Protein AF-A0A554KF65-F1 (afdb_monomer_lite)

Sequence (98 aa):
MNAVFVFLIDVWARFDWTIAFSVFLAYAIIDAFYAKYTLSVARLNPFSAATIGAVMHFLLAFGVLNYVQNYLYVVPLAIGSWLGTYWVVQREKSRISL

Radius of gyration: 17.13 Å; chains: 1; bounding box: 49×25×50 Å

Foldseek 3Di:
DDPVVVVVVVLVVPDDVVLLVLLLQLLLVLLLLVVVLVVCVVVVPCVSNVVSVVVSVVSVVSNCVVCVVHVVSVVSNVNSNVNSNVVNVVVVVVVVVD

Secondary structure (DSSP, 8-state):
--HHHHHHHHHHHT--HHHHHHHHHHHHHHHHHHHHHHHHHHTT-HHHHHHHHHHHHHHHHHHHHHHHH-GGGHHHHHHHHHHHHHHHHHHHHHHH--

Structure (mmCIF, N/CA/C/O backbone):
data_AF-A0A554KF65-F1
#
_entry.id   AF-A0A554KF65-F1
#
loop_
_atom_site.group_PDB
_atom_site.id
_atom_site.type_symbol
_atom_site.label_atom_id
_atom_site.label_alt_id
_atom_site.label_comp_id
_atom_site.label_asym_id
_atom_site.label_entity_id
_atom_site.label_seq_id
_atom_site.pdbx_PDB_ins_code
_atom_site.Cartn_x
_atom_site.Cartn_y
_atom_site.Cartn_z
_atom_site.occupancy
_atom_site.B_iso_or_equiv
_atom_site.auth_seq_id
_atom_site.auth_comp_id
_atom_site.auth_asym_id
_atom_site.auth_atom_id
_atom_site.pdbx_PDB_model_num
ATOM 1 N N . MET A 1 1 ? 24.824 4.571 -27.831 1.00 65.94 1 MET A N 1
ATOM 2 C CA . MET A 1 1 ? 23.648 4.785 -26.956 1.00 65.94 1 MET A CA 1
ATOM 3 C C . MET A 1 1 ? 24.147 4.842 -25.516 1.00 65.94 1 MET A C 1
ATOM 5 O O . MET A 1 1 ? 24.971 4.006 -25.172 1.00 65.94 1 MET A O 1
ATOM 9 N N . ASN A 1 2 ? 23.769 5.849 -24.721 1.00 90.88 2 ASN A N 1
ATOM 10 C CA . ASN A 1 2 ? 24.251 5.997 -23.335 1.00 90.88 2 ASN A CA 1
ATOM 11 C C . ASN A 1 2 ? 23.703 4.848 -22.460 1.00 90.88 2 ASN A C 1
ATOM 13 O O . ASN A 1 2 ? 22.535 4.491 -22.604 1.00 90.88 2 ASN A O 1
ATOM 17 N N . ALA A 1 3 ? 24.521 4.286 -21.564 1.00 89.75 3 ALA A N 1
ATOM 18 C CA . ALA A 1 3 ? 24.144 3.204 -20.649 1.00 89.75 3 ALA A CA 1
ATOM 19 C C . ALA A 1 3 ? 22.877 3.521 -19.830 1.00 89.75 3 ALA A C 1
ATOM 21 O O . ALA A 1 3 ? 22.031 2.650 -19.645 1.00 89.75 3 ALA A O 1
ATOM 22 N N . VAL A 1 4 ? 22.694 4.783 -19.425 1.00 89.88 4 VAL A N 1
ATOM 23 C CA . VAL A 1 4 ? 21.479 5.242 -18.726 1.00 89.88 4 VAL A CA 1
ATOM 24 C C . VAL A 1 4 ? 20.232 5.072 -19.595 1.00 89.88 4 VAL A C 1
ATOM 26 O O . VAL A 1 4 ? 19.189 4.637 -19.121 1.00 89.88 4 VAL A O 1
ATOM 29 N N . PHE A 1 5 ? 20.334 5.381 -20.886 1.00 91.94 5 PHE A N 1
ATOM 30 C CA . PHE A 1 5 ? 19.208 5.291 -21.812 1.00 91.94 5 PHE A CA 1
ATOM 31 C C . PHE A 1 5 ? 18.801 3.834 -22.069 1.00 91.94 5 PHE A C 1
ATOM 33 O O . PHE A 1 5 ? 17.616 3.520 -22.097 1.00 91.94 5 PHE A O 1
ATOM 40 N N . VAL A 1 6 ? 19.785 2.935 -22.187 1.00 91.81 6 VAL A N 1
ATOM 41 C CA . VAL A 1 6 ? 19.553 1.485 -22.307 1.00 91.81 6 VAL A CA 1
ATOM 42 C C . VAL A 1 6 ? 18.847 0.944 -21.063 1.00 91.81 6 VAL A C 1
ATOM 44 O O . VAL A 1 6 ? 17.865 0.220 -21.189 1.00 91.81 6 VAL A O 1
ATOM 47 N N . PHE A 1 7 ? 19.312 1.336 -19.872 1.00 91.19 7 PHE A N 1
ATOM 48 C CA . PHE A 1 7 ? 18.697 0.946 -18.605 1.00 91.19 7 PHE A CA 1
ATOM 49 C C . PHE A 1 7 ? 17.231 1.388 -18.517 1.00 91.19 7 PHE A C 1
ATOM 51 O O . PHE A 1 7 ? 16.364 0.576 -18.212 1.00 91.19 7 PHE A O 1
ATOM 58 N N . LEU A 1 8 ? 16.932 2.651 -18.838 1.00 92.69 8 LEU A N 1
ATOM 59 C CA . LEU A 1 8 ? 15.559 3.161 -18.793 1.00 92.69 8 LEU A CA 1
ATOM 60 C C . LEU A 1 8 ? 14.632 2.410 -19.760 1.00 92.69 8 LEU A C 1
ATOM 62 O O . LEU A 1 8 ? 13.508 2.084 -19.386 1.00 92.69 8 LEU A O 1
ATOM 66 N N . ILE A 1 9 ? 15.094 2.100 -20.975 1.00 93.38 9 ILE A N 1
ATOM 67 C CA . ILE A 1 9 ? 14.310 1.309 -21.935 1.00 93.38 9 ILE A CA 1
ATOM 68 C C . ILE A 1 9 ? 14.033 -0.097 -21.394 1.00 93.38 9 ILE A C 1
ATOM 70 O O . ILE A 1 9 ? 12.900 -0.557 -21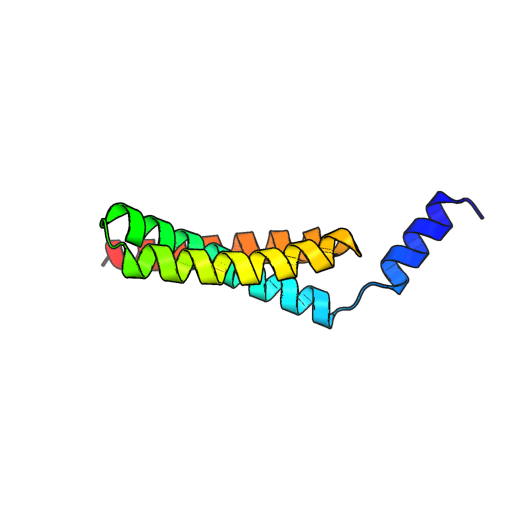.498 1.00 93.38 9 ILE A O 1
ATOM 74 N N . ASP A 1 10 ? 15.026 -0.769 -20.804 1.00 93.94 10 ASP A N 1
ATOM 75 C CA . ASP A 1 10 ? 14.860 -2.121 -20.246 1.00 93.94 10 ASP A CA 1
ATOM 76 C C . ASP A 1 10 ? 13.833 -2.147 -19.102 1.00 93.94 10 ASP A C 1
ATOM 78 O O . ASP A 1 10 ? 12.967 -3.022 -19.062 1.00 93.94 10 ASP A O 1
ATOM 82 N N . VAL A 1 11 ? 13.855 -1.139 -18.226 1.00 95.31 11 VAL A N 1
ATOM 83 C CA . VAL A 1 11 ? 12.883 -0.996 -17.131 1.00 95.31 11 VAL A CA 1
ATOM 84 C C . VAL A 1 11 ? 11.454 -0.863 -17.669 1.00 95.31 11 VAL A C 1
ATOM 86 O O . VAL A 1 11 ? 10.544 -1.528 -17.171 1.00 95.31 11 VAL A O 1
ATOM 89 N N . TRP A 1 12 ? 11.245 -0.040 -18.699 1.00 96.31 12 TRP A N 1
ATOM 90 C CA . TRP A 1 12 ? 9.932 0.106 -19.337 1.00 96.31 12 TRP A CA 1
ATOM 91 C C . TRP A 1 12 ? 9.520 -1.135 -20.132 1.00 96.31 12 TRP A C 1
ATOM 93 O O . TRP A 1 12 ? 8.350 -1.501 -20.119 1.00 96.31 12 TRP A O 1
ATOM 103 N N . ALA A 1 13 ? 10.462 -1.815 -20.786 1.00 95.50 13 ALA A N 1
ATOM 104 C CA . ALA A 1 13 ? 10.188 -3.030 -21.551 1.00 95.50 13 ALA A CA 1
ATOM 105 C C . ALA A 1 13 ? 9.737 -4.202 -20.662 1.00 95.50 13 ALA A C 1
ATOM 107 O O . ALA A 1 13 ? 8.962 -5.045 -21.104 1.00 95.50 13 ALA A O 1
ATOM 108 N N . ARG A 1 14 ? 10.200 -4.249 -19.406 1.00 96.44 14 ARG A N 1
ATOM 109 C CA . ARG A 1 14 ? 9.807 -5.255 -18.400 1.00 96.44 14 ARG A CA 1
ATOM 110 C C . ARG A 1 14 ? 8.616 -4.831 -17.542 1.00 96.44 14 ARG A C 1
ATOM 112 O O . ARG A 1 14 ? 8.287 -5.518 -16.575 1.00 96.44 14 ARG A O 1
ATOM 119 N N . PHE A 1 15 ? 8.021 -3.676 -17.823 1.00 97.69 15 PHE A N 1
ATOM 120 C CA . PHE A 1 15 ? 6.864 -3.200 -17.084 1.00 97.69 15 PHE A CA 1
ATOM 121 C C . PHE A 1 15 ? 5.600 -3.912 -17.570 1.00 97.69 15 PHE A C 1
ATOM 123 O O . PHE A 1 15 ? 5.246 -3.843 -18.745 1.00 97.69 15 PHE A O 1
ATOM 130 N N . ASP A 1 16 ? 4.900 -4.565 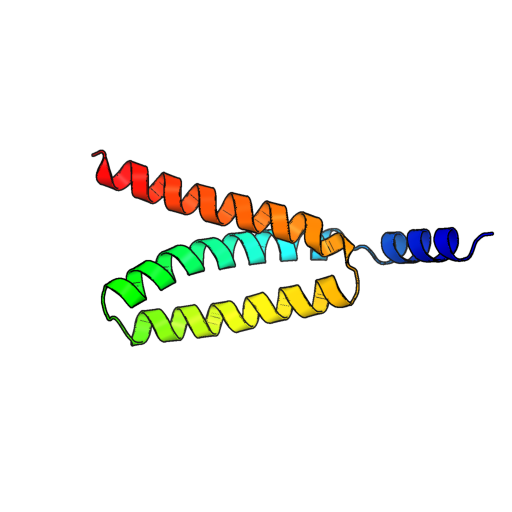-16.650 1.00 98.00 16 ASP A N 1
ATOM 131 C CA . ASP A 1 16 ? 3.654 -5.272 -16.913 1.00 98.00 16 ASP A CA 1
ATOM 132 C C . ASP A 1 16 ? 2.484 -4.540 -16.238 1.00 98.00 16 ASP A C 1
ATOM 134 O O . ASP A 1 16 ? 2.461 -4.321 -15.022 1.00 98.00 16 ASP A O 1
ATOM 138 N N . TRP A 1 17 ? 1.481 -4.164 -17.033 1.00 97.81 17 TRP A N 1
ATOM 139 C CA . TRP A 1 17 ? 0.304 -3.434 -16.557 1.00 97.81 17 TRP A CA 1
ATOM 140 C C . TRP A 1 17 ? -0.582 -4.247 -15.605 1.00 97.81 17 TRP A C 1
ATOM 142 O O . TRP A 1 17 ? -1.205 -3.680 -14.707 1.00 97.81 17 TRP A O 1
ATOM 152 N N . THR A 1 18 ? -0.620 -5.568 -15.762 1.00 98.31 18 THR A N 1
ATOM 153 C CA . THR A 1 18 ? -1.352 -6.485 -14.880 1.00 98.31 18 THR A CA 1
ATOM 154 C C . THR A 1 18 ? -0.698 -6.531 -13.507 1.00 98.31 18 THR A C 1
ATOM 156 O O . THR A 1 18 ? -1.389 -6.459 -12.487 1.00 98.31 18 THR A O 1
ATOM 159 N N . ILE A 1 19 ? 0.637 -6.588 -13.465 1.00 98.00 19 ILE A N 1
ATOM 160 C CA . ILE A 1 19 ? 1.395 -6.505 -12.212 1.00 98.00 19 ILE A CA 1
ATOM 161 C C . ILE A 1 19 ? 1.177 -5.137 -11.569 1.00 98.00 19 ILE A C 1
ATOM 163 O O . ILE A 1 19 ? 0.858 -5.071 -10.384 1.00 98.00 19 ILE A O 1
ATOM 167 N N . ALA A 1 20 ? 1.260 -4.054 -12.346 1.00 98.38 20 ALA A N 1
ATOM 168 C CA . ALA A 1 20 ? 1.025 -2.702 -11.847 1.00 98.38 20 ALA A CA 1
ATOM 169 C C . ALA A 1 20 ? -0.359 -2.558 -11.192 1.00 98.38 20 ALA A C 1
ATOM 171 O O . ALA A 1 20 ? -0.463 -2.062 -10.070 1.00 98.38 20 ALA A O 1
ATOM 172 N N . PHE A 1 21 ? -1.414 -3.045 -11.851 1.00 98.44 21 PHE A N 1
ATOM 173 C CA . PHE A 1 21 ? -2.770 -3.036 -11.302 1.00 98.44 21 PHE A CA 1
ATOM 174 C C . PHE A 1 21 ? -2.913 -3.936 -10.064 1.00 98.44 21 PHE A C 1
ATOM 176 O O . PHE A 1 21 ? -3.579 -3.56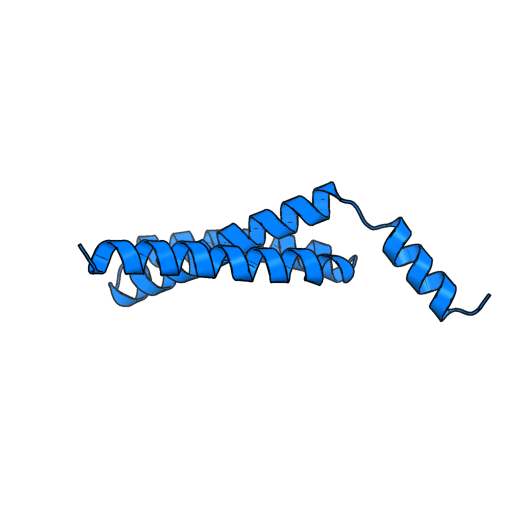6 -9.096 1.00 98.44 21 PHE A O 1
ATOM 183 N N . SER A 1 22 ? -2.245 -5.092 -10.050 1.00 98.06 22 SER A N 1
ATOM 184 C CA . SER A 1 22 ? -2.254 -6.006 -8.901 1.00 98.06 22 SER A CA 1
ATOM 185 C C . SER A 1 22 ? -1.555 -5.398 -7.684 1.00 98.06 22 SER A C 1
ATOM 187 O O . SER A 1 22 ? -2.073 -5.486 -6.575 1.00 98.06 22 SER A O 1
ATOM 189 N N . VAL A 1 23 ? -0.411 -4.732 -7.883 1.00 98.38 23 VAL A N 1
ATOM 190 C CA . VAL A 1 23 ? 0.308 -3.988 -6.838 1.00 98.38 23 VAL A CA 1
ATOM 191 C C . VAL A 1 23 ? -0.556 -2.843 -6.315 1.00 98.38 23 VAL A C 1
ATOM 193 O O . VAL A 1 23 ? -0.708 -2.705 -5.103 1.00 98.38 23 VAL A O 1
ATOM 196 N N . PHE A 1 24 ? -1.182 -2.071 -7.205 1.00 98.56 24 PHE A N 1
ATOM 197 C CA . PHE A 1 24 ? -2.126 -1.020 -6.823 1.00 98.56 24 PHE A CA 1
ATOM 198 C C . PHE A 1 24 ? -3.233 -1.553 -5.899 1.00 98.56 24 PHE A C 1
ATOM 200 O O . PHE A 1 24 ? -3.444 -1.024 -4.805 1.00 98.56 24 PHE A O 1
ATOM 207 N N . LEU A 1 25 ? -3.910 -2.633 -6.303 1.00 98.25 25 LEU A N 1
ATOM 208 C CA . LEU A 1 25 ? -4.999 -3.215 -5.523 1.00 98.25 25 LEU A CA 1
ATOM 209 C C . LEU A 1 25 ? -4.500 -3.801 -4.196 1.00 98.25 25 LEU A C 1
ATOM 211 O O . LEU A 1 25 ? -5.128 -3.591 -3.158 1.00 98.25 25 LEU A O 1
ATOM 215 N N . ALA A 1 26 ? -3.363 -4.502 -4.217 1.00 98.12 26 ALA A N 1
ATOM 216 C CA . ALA A 1 26 ? -2.758 -5.074 -3.021 1.00 98.12 26 ALA A CA 1
ATOM 217 C C . ALA A 1 26 ? -2.469 -3.989 -1.978 1.00 98.12 26 ALA A C 1
ATOM 219 O O . ALA A 1 26 ? -2.840 -4.159 -0.820 1.00 98.12 26 ALA A O 1
ATOM 220 N N . TYR A 1 27 ? -1.890 -2.854 -2.379 1.00 98.19 27 TYR A N 1
ATOM 221 C CA . TYR A 1 27 ? -1.577 -1.770 -1.444 1.00 98.19 27 TYR A CA 1
ATOM 222 C C . TYR A 1 27 ? -2.795 -0.975 -0.988 1.00 98.19 27 TYR A C 1
ATOM 224 O O . TYR A 1 27 ? -2.836 -0.566 0.170 1.00 98.19 27 TYR A O 1
ATOM 232 N N . ALA A 1 28 ? -3.831 -0.847 -1.819 1.00 98.25 28 ALA A N 1
ATOM 233 C CA . ALA A 1 28 ? -5.113 -0.325 -1.351 1.00 98.25 28 ALA A CA 1
ATOM 234 C C . ALA A 1 28 ? -5.722 -1.208 -0.244 1.00 98.25 28 ALA A C 1
ATOM 236 O O . ALA A 1 28 ? -6.259 -0.700 0.742 1.00 98.25 28 ALA A O 1
ATOM 237 N N . ILE A 1 29 ? -5.606 -2.535 -0.373 1.00 97.75 29 ILE A N 1
ATOM 238 C CA . ILE A 1 29 ? -6.082 -3.492 0.636 1.00 97.75 29 ILE A CA 1
ATOM 239 C C . ILE A 1 29 ? -5.193 -3.478 1.885 1.00 97.75 29 ILE A C 1
ATOM 241 O O . ILE A 1 29 ? -5.728 -3.472 2.994 1.00 97.75 29 ILE A O 1
ATOM 245 N N . ILE A 1 30 ? -3.864 -3.462 1.726 1.00 98.19 30 ILE A N 1
ATOM 246 C CA . ILE A 1 30 ? -2.902 -3.402 2.839 1.00 98.19 30 ILE A CA 1
ATOM 247 C C . ILE A 1 30 ? -3.202 -2.193 3.726 1.00 98.19 30 ILE A C 1
ATOM 249 O O . ILE A 1 30 ? -3.354 -2.344 4.934 1.00 98.19 30 ILE A O 1
ATOM 253 N N . ASP A 1 31 ? -3.367 -1.012 3.140 1.00 97.31 31 ASP A N 1
ATOM 254 C CA . ASP A 1 31 ? -3.603 0.210 3.907 1.00 97.31 31 ASP A CA 1
ATOM 255 C C . ASP A 1 31 ? -4.987 0.242 4.565 1.00 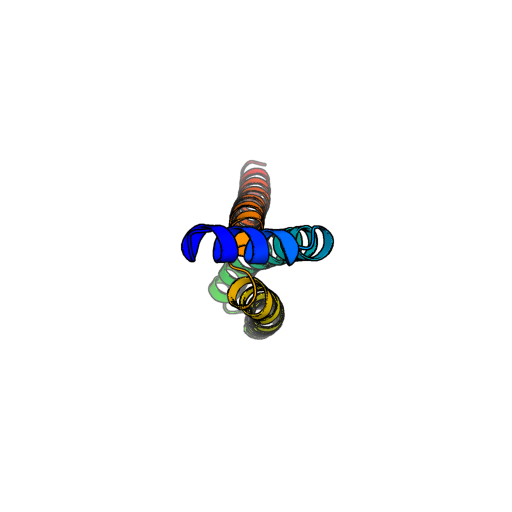97.31 31 ASP A C 1
ATOM 257 O O . ASP A 1 31 ? -5.140 0.652 5.721 1.00 97.31 31 ASP A O 1
ATOM 261 N N . ALA A 1 32 ? -5.998 -0.309 3.891 1.00 95.94 32 ALA A N 1
ATOM 262 C CA . ALA A 1 32 ? -7.291 -0.555 4.515 1.00 95.94 32 ALA A CA 1
ATOM 263 C C . ALA A 1 32 ? -7.182 -1.517 5.717 1.00 95.94 32 ALA A C 1
ATOM 265 O O . ALA A 1 32 ? -7.886 -1.362 6.723 1.00 95.94 32 ALA A O 1
ATOM 266 N N . PHE A 1 33 ? -6.302 -2.517 5.631 1.00 97.44 33 PHE A N 1
ATOM 267 C CA . PHE A 1 33 ? -6.006 -3.441 6.721 1.00 97.44 33 PHE A CA 1
ATOM 268 C C . PHE A 1 33 ? -5.182 -2.794 7.828 1.00 97.44 33 PHE A C 1
ATOM 270 O O . PHE A 1 33 ? -5.480 -3.077 8.984 1.00 97.44 33 PHE A O 1
ATOM 277 N N . TYR A 1 34 ? -4.263 -1.871 7.542 1.00 97.00 34 TYR A N 1
ATOM 278 C CA . TYR A 1 34 ? -3.545 -1.113 8.571 1.00 97.00 34 TYR A CA 1
ATOM 279 C C . TYR A 1 34 ? -4.492 -0.325 9.480 1.00 97.00 34 TYR A C 1
ATOM 281 O O . TYR A 1 34 ? -4.324 -0.336 10.703 1.00 97.00 34 TYR A O 1
ATOM 289 N N . ALA A 1 35 ? -5.539 0.291 8.923 1.00 94.06 35 ALA A N 1
ATOM 290 C CA . ALA A 1 35 ? -6.564 0.966 9.720 1.00 94.06 35 ALA A CA 1
ATOM 291 C C . ALA A 1 35 ? -7.311 -0.016 10.647 1.00 94.06 35 ALA A C 1
ATOM 293 O O . ALA A 1 35 ? -7.441 0.219 11.851 1.00 94.06 35 ALA A O 1
ATOM 294 N N . LYS A 1 36 ? -7.748 -1.170 10.120 1.00 93.75 36 LYS A N 1
ATOM 295 C CA . LYS A 1 36 ? -8.433 -2.211 10.916 1.00 93.75 36 LYS A CA 1
ATOM 296 C C . LYS A 1 36 ? -7.522 -2.884 11.942 1.00 93.75 36 LYS A C 1
ATOM 298 O O . LYS A 1 36 ? -7.972 -3.223 13.039 1.00 93.75 36 LYS A O 1
ATOM 303 N N . TYR A 1 37 ? -6.261 -3.087 11.586 1.00 97.12 37 TYR A N 1
ATOM 304 C CA . TYR A 1 37 ? -5.222 -3.611 12.457 1.00 97.12 37 TYR A CA 1
ATOM 305 C C . TYR A 1 37 ? -5.021 -2.668 13.638 1.00 97.12 37 TYR A C 1
ATOM 307 O O . TYR A 1 37 ? -5.138 -3.101 14.780 1.00 97.12 37 TYR A O 1
ATOM 315 N N . THR A 1 38 ? -4.851 -1.370 13.371 1.00 96.06 38 THR A N 1
ATOM 316 C CA . THR A 1 38 ? -4.722 -0.331 14.404 1.00 96.06 38 THR A CA 1
ATOM 317 C C . THR A 1 38 ? -5.909 -0.351 15.369 1.00 96.06 38 THR A C 1
ATOM 319 O O . THR A 1 38 ? -5.715 -0.373 16.582 1.00 96.06 38 THR A O 1
ATOM 322 N N . LEU A 1 39 ? -7.143 -0.445 14.857 1.00 93.88 39 LEU A N 1
ATOM 323 C CA . LEU A 1 39 ? -8.342 -0.575 15.696 1.00 93.88 39 LEU A CA 1
ATOM 324 C C . LEU A 1 39 ? -8.364 -1.877 16.515 1.00 93.88 39 LEU A C 1
ATOM 326 O O . LEU A 1 39 ? -8.787 -1.869 17.669 1.00 93.88 39 LEU A O 1
ATOM 330 N N . SER A 1 40 ? -7.922 -2.997 15.938 1.00 96.88 40 SER A N 1
ATOM 331 C CA . SER A 1 40 ? -7.872 -4.296 16.628 1.00 96.88 40 SER A CA 1
ATOM 332 C C . SER A 1 40 ? -6.841 -4.298 17.757 1.00 96.88 40 SER A C 1
ATOM 334 O O . SER A 1 40 ? -7.130 -4.797 18.845 1.00 96.88 40 SER A O 1
ATOM 336 N N . VAL A 1 41 ? -5.673 -3.694 17.518 1.00 97.88 41 VAL A N 1
ATOM 337 C CA . VAL A 1 41 ? -4.623 -3.493 18.524 1.00 97.88 41 VAL A CA 1
ATOM 338 C C . VAL A 1 41 ? -5.124 -2.577 19.638 1.00 97.88 41 VAL A C 1
ATOM 340 O O . VAL A 1 41 ? -5.003 -2.932 20.807 1.00 97.88 41 VAL A O 1
ATOM 343 N N . ALA A 1 42 ? -5.767 -1.454 19.299 1.00 97.38 42 ALA A N 1
ATOM 344 C CA . ALA A 1 42 ? -6.330 -0.527 20.284 1.00 97.38 42 ALA A CA 1
ATOM 345 C C . ALA A 1 42 ? -7.405 -1.176 21.176 1.00 97.38 42 ALA A C 1
ATOM 347 O O . ALA A 1 42 ? -7.551 -0.814 22.339 1.00 97.38 42 ALA A O 1
ATOM 348 N N . ARG A 1 43 ? -8.143 -2.159 20.647 1.00 97.12 43 ARG A N 1
ATOM 349 C CA . ARG A 1 43 ? -9.147 -2.945 21.385 1.00 97.12 43 ARG A CA 1
ATOM 350 C C . ARG A 1 43 ? -8.570 -4.161 22.113 1.00 97.12 43 ARG A C 1
ATOM 352 O O . ARG A 1 43 ? -9.348 -4.943 22.650 1.00 97.12 43 ARG A O 1
ATOM 359 N N . LEU A 1 44 ? -7.248 -4.350 22.099 1.00 97.75 44 LEU A N 1
ATOM 360 C CA . LEU A 1 44 ? -6.568 -5.512 22.680 1.00 97.75 44 LEU A CA 1
ATOM 361 C C . LEU A 1 44 ? -7.164 -6.848 22.198 1.00 97.75 44 LEU A C 1
ATOM 363 O O . LEU A 1 44 ? -7.315 -7.784 22.977 1.00 97.75 44 LEU A O 1
ATOM 367 N N . ASN A 1 45 ? -7.521 -6.945 20.911 1.00 97.69 45 ASN A N 1
ATOM 368 C CA . ASN A 1 45 ? -8.014 -8.183 20.306 1.00 97.69 45 ASN A CA 1
ATOM 369 C C . ASN A 1 45 ? -6.852 -8.929 19.615 1.00 97.69 45 ASN A C 1
ATOM 371 O O . ASN A 1 45 ? -6.546 -8.624 18.455 1.00 97.69 45 ASN A O 1
ATOM 375 N N . PRO A 1 46 ? -6.205 -9.902 20.290 1.00 97.31 46 PRO A N 1
ATOM 376 C CA . PRO A 1 46 ? -4.978 -10.522 19.795 1.00 97.31 46 PRO A CA 1
ATOM 377 C C . PRO A 1 46 ? -5.207 -11.352 18.533 1.00 97.31 46 PRO A C 1
ATOM 379 O O . PRO A 1 46 ? -4.383 -11.305 17.627 1.00 97.31 46 PRO A O 1
ATOM 382 N N . PHE A 1 47 ? -6.329 -12.074 18.439 1.00 98.12 47 PHE A N 1
ATOM 383 C CA . PHE A 1 47 ? -6.620 -12.932 17.291 1.00 98.12 47 PHE A CA 1
ATOM 384 C C . PHE A 1 47 ? -6.783 -12.103 16.014 1.00 98.12 47 PHE A C 1
ATOM 386 O O . PHE A 1 47 ? -6.088 -12.336 15.030 1.00 98.12 47 PHE A O 1
ATOM 393 N N . SER A 1 48 ? -7.633 -11.071 16.057 1.00 96.81 48 SER A N 1
ATOM 394 C CA . SER A 1 48 ? -7.846 -10.180 14.910 1.00 96.81 48 SER A CA 1
ATOM 395 C C . SER A 1 48 ? -6.554 -9.465 14.509 1.00 96.81 48 SER A C 1
ATOM 397 O O . SER A 1 48 ? -6.187 -9.467 13.335 1.00 96.81 48 SER A O 1
ATOM 399 N N . ALA A 1 49 ? -5.826 -8.893 15.477 1.00 97.75 49 ALA A N 1
ATOM 400 C CA . ALA A 1 49 ? -4.575 -8.195 15.198 1.00 97.75 49 ALA A CA 1
ATOM 401 C C . ALA A 1 49 ? -3.525 -9.128 14.568 1.00 97.75 49 ALA A C 1
ATOM 403 O O . ALA A 1 49 ? -2.955 -8.786 13.533 1.00 97.75 49 ALA A O 1
ATOM 404 N N . ALA A 1 50 ? -3.316 -10.323 15.129 1.00 98.12 50 ALA A N 1
ATOM 405 C CA . ALA A 1 50 ? -2.347 -11.287 14.613 1.00 98.12 50 ALA A CA 1
ATOM 406 C C . ALA A 1 50 ? -2.718 -11.793 13.211 1.00 98.12 50 ALA A C 1
ATOM 408 O O . ALA A 1 50 ? -1.858 -11.834 12.332 1.00 98.12 50 ALA A O 1
ATOM 409 N N . THR A 1 51 ? -3.991 -12.126 12.965 1.00 98.00 51 THR A N 1
ATOM 410 C CA . THR A 1 51 ? -4.445 -12.592 11.647 1.00 98.00 51 THR A CA 1
ATOM 411 C C . THR A 1 51 ? -4.312 -11.501 10.587 1.00 98.00 51 THR A C 1
ATOM 413 O O . THR A 1 51 ? -3.768 -11.766 9.516 1.00 98.00 51 THR A O 1
ATOM 416 N N . ILE A 1 52 ? -4.750 -10.267 10.875 1.00 97.69 52 ILE A N 1
ATOM 417 C CA . ILE A 1 52 ? -4.599 -9.145 9.934 1.00 97.69 52 ILE A CA 1
ATOM 418 C C . ILE A 1 52 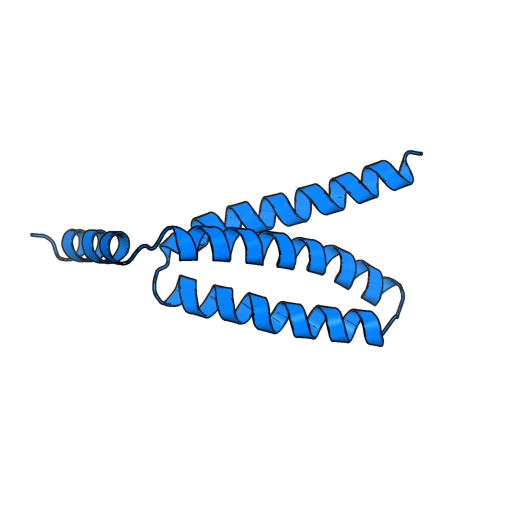? -3.110 -8.880 9.678 1.00 97.69 52 ILE A C 1
ATOM 420 O O . ILE A 1 52 ? -2.706 -8.750 8.524 1.00 97.69 52 ILE A O 1
ATOM 424 N N . GLY A 1 53 ? -2.287 -8.866 10.731 1.00 97.75 53 GLY A N 1
ATOM 425 C CA . GLY A 1 53 ? -0.838 -8.708 10.626 1.00 97.75 53 GLY A CA 1
ATOM 426 C C . GLY A 1 53 ? -0.193 -9.759 9.722 1.00 97.75 53 GLY A C 1
ATOM 427 O O . GLY A 1 53 ? 0.558 -9.400 8.818 1.00 97.75 53 GLY A O 1
ATOM 428 N N . ALA A 1 54 ? -0.519 -11.040 9.904 1.00 98.06 54 ALA A N 1
ATOM 429 C CA . ALA A 1 54 ? 0.006 -12.124 9.074 1.00 98.06 54 ALA A CA 1
ATOM 430 C C . ALA A 1 54 ? -0.386 -11.961 7.595 1.00 98.06 54 ALA A C 1
ATOM 432 O O . ALA A 1 54 ? 0.469 -12.061 6.717 1.00 98.06 54 ALA A O 1
ATOM 433 N N . VAL A 1 55 ? -1.654 -11.640 7.312 1.00 97.56 55 VAL A N 1
ATOM 434 C CA . VAL A 1 55 ? -2.126 -11.408 5.936 1.00 97.56 55 VAL A CA 1
ATOM 435 C C . VAL A 1 55 ? -1.417 -10.212 5.296 1.00 97.56 55 VAL A C 1
ATOM 437 O O . VAL A 1 55 ? -0.992 -10.304 4.144 1.00 97.56 55 VAL A O 1
ATOM 440 N N . MET A 1 56 ? -1.227 -9.115 6.037 1.00 97.50 56 MET A N 1
ATOM 441 C CA . MET A 1 56 ? -0.480 -7.957 5.536 1.00 97.50 56 MET A CA 1
ATOM 442 C C . MET A 1 56 ? 0.954 -8.328 5.153 1.00 97.50 56 MET A C 1
ATOM 444 O O . MET A 1 56 ? 1.410 -7.891 4.105 1.00 97.50 56 MET A O 1
ATOM 448 N N . HIS A 1 57 ? 1.653 -9.170 5.923 1.00 97.44 57 HIS A N 1
ATOM 449 C CA . HIS A 1 57 ? 3.024 -9.577 5.583 1.00 97.44 57 HIS A CA 1
ATOM 450 C C . HIS A 1 57 ? 3.110 -10.332 4.249 1.00 97.44 57 HIS A C 1
ATOM 452 O O . HIS A 1 57 ? 4.031 -10.077 3.474 1.00 97.44 57 HIS A O 1
ATOM 458 N N . PHE A 1 58 ? 2.147 -11.207 3.936 1.00 96.69 58 PHE A N 1
ATOM 459 C CA . PHE A 1 58 ? 2.106 -11.884 2.632 1.00 96.69 58 PHE A CA 1
ATOM 460 C C . PHE A 1 58 ? 1.907 -10.896 1.475 1.00 96.69 58 PHE A C 1
ATOM 462 O O . PHE A 1 58 ? 2.603 -10.976 0.462 1.00 96.69 58 PHE A O 1
ATOM 469 N N . LEU A 1 59 ? 0.988 -9.941 1.633 1.00 96.75 59 LEU A N 1
ATOM 470 C CA . LEU A 1 59 ? 0.718 -8.926 0.611 1.00 96.75 59 LEU A CA 1
ATOM 471 C C . LEU A 1 59 ? 1.892 -7.948 0.449 1.00 96.75 59 LEU A C 1
ATOM 473 O O . LEU A 1 59 ? 2.251 -7.590 -0.671 1.00 96.75 59 LEU A O 1
ATOM 477 N N . LEU A 1 60 ? 2.523 -7.549 1.555 1.00 97.88 60 LEU A N 1
ATOM 478 C CA . LEU A 1 60 ? 3.718 -6.708 1.540 1.00 97.88 60 LEU A CA 1
ATOM 479 C C . LEU A 1 60 ? 4.858 -7.415 0.806 1.00 97.88 60 LEU A C 1
ATOM 481 O O . LEU A 1 60 ? 5.477 -6.807 -0.060 1.00 97.88 60 LEU A O 1
ATOM 485 N N . ALA A 1 61 ? 5.093 -8.703 1.078 1.00 98.00 61 ALA A N 1
ATOM 486 C CA . ALA A 1 61 ? 6.108 -9.483 0.373 1.00 98.00 61 ALA A CA 1
ATOM 487 C C . ALA A 1 61 ? 5.860 -9.511 -1.144 1.00 98.00 61 ALA A C 1
ATOM 489 O O . ALA A 1 61 ? 6.796 -9.302 -1.914 1.00 98.00 61 ALA A O 1
ATOM 490 N N . PHE A 1 62 ? 4.607 -9.685 -1.582 1.00 97.19 62 PHE A N 1
ATOM 491 C CA . PHE A 1 62 ? 4.242 -9.569 -2.998 1.00 97.19 62 PHE A CA 1
ATOM 492 C C . PHE A 1 62 ? 4.642 -8.204 -3.584 1.00 97.19 62 PHE A C 1
ATOM 494 O O . PHE A 1 62 ? 5.243 -8.143 -4.656 1.00 97.19 62 PHE A O 1
ATOM 501 N N . GLY A 1 63 ? 4.371 -7.115 -2.866 1.00 96.75 63 GLY A N 1
ATOM 502 C CA . GLY A 1 63 ? 4.800 -5.770 -3.241 1.00 96.75 63 GLY A CA 1
ATOM 503 C C . GLY A 1 63 ? 6.310 -5.628 -3.399 1.00 96.75 63 GLY A C 1
ATOM 504 O O . GLY A 1 63 ? 6.784 -5.210 -4.457 1.00 96.75 63 GLY A O 1
ATOM 505 N N . VAL A 1 64 ? 7.055 -6.021 -2.359 1.00 97.94 64 VAL A N 1
ATOM 506 C CA . VAL A 1 64 ? 8.523 -5.947 -2.314 1.00 97.94 64 VAL A CA 1
ATOM 507 C C . VAL A 1 64 ? 9.155 -6.708 -3.467 1.00 97.94 64 VAL A C 1
ATOM 509 O O . VAL A 1 64 ? 10.005 -6.162 -4.165 1.00 97.94 64 VAL A O 1
ATOM 512 N N . LEU A 1 65 ? 8.717 -7.944 -3.707 1.00 97.81 65 LEU A N 1
ATOM 513 C CA . LEU A 1 65 ? 9.270 -8.772 -4.776 1.00 97.81 65 LEU A CA 1
ATOM 514 C C . LEU A 1 65 ? 9.108 -8.115 -6.151 1.00 97.81 65 LEU A C 1
ATOM 516 O O . LEU A 1 65 ? 10.042 -8.144 -6.949 1.00 97.81 65 LEU A O 1
ATOM 520 N N . ASN A 1 66 ? 7.968 -7.472 -6.407 1.00 97.62 66 ASN A N 1
ATOM 521 C CA . ASN A 1 66 ? 7.729 -6.800 -7.679 1.00 97.62 66 ASN A CA 1
ATOM 522 C C . ASN A 1 66 ? 8.525 -5.495 -7.801 1.00 97.62 66 ASN A C 1
ATOM 524 O O . ASN A 1 66 ? 9.224 -5.309 -8.797 1.00 97.62 66 ASN A O 1
ATOM 528 N N . TYR A 1 67 ? 8.479 -4.593 -6.810 1.00 96.12 67 TYR A N 1
ATOM 529 C CA . TYR A 1 67 ? 9.152 -3.295 -6.960 1.00 96.12 67 TYR A CA 1
ATOM 530 C C . TYR A 1 67 ? 10.683 -3.399 -6.914 1.00 96.12 67 TYR A C 1
ATOM 532 O O . TYR A 1 67 ? 11.367 -2.543 -7.471 1.00 96.12 67 TYR A O 1
ATOM 540 N N . VAL A 1 68 ? 11.240 -4.435 -6.272 1.00 97.38 68 VAL A N 1
ATOM 541 C CA . VAL A 1 68 ? 12.688 -4.705 -6.307 1.00 97.38 68 VAL A CA 1
ATOM 542 C C . VAL A 1 68 ? 13.123 -5.146 -7.706 1.00 97.38 68 VAL A C 1
ATOM 544 O O . VAL A 1 68 ? 14.206 -4.773 -8.151 1.00 97.38 68 VAL A O 1
ATOM 547 N N . GLN A 1 69 ? 12.286 -5.904 -8.421 1.00 95.56 69 GLN A N 1
ATOM 548 C CA . GLN A 1 69 ? 12.556 -6.304 -9.805 1.00 95.56 69 GLN A CA 1
ATOM 549 C C . GLN A 1 69 ? 12.347 -5.155 -10.797 1.00 95.56 69 GLN A C 1
ATOM 551 O O . GLN A 1 69 ? 13.082 -5.051 -11.779 1.00 95.56 69 GLN A O 1
ATOM 556 N N . ASN A 1 70 ? 11.361 -4.291 -10.550 1.00 97.38 70 ASN A N 1
ATOM 557 C CA . ASN A 1 70 ? 11.105 -3.103 -11.352 1.00 97.38 70 ASN A CA 1
ATOM 558 C C . ASN A 1 70 ? 10.559 -1.964 -10.479 1.00 97.38 70 ASN A C 1
ATOM 560 O O . ASN A 1 70 ? 9.400 -1.970 -10.060 1.00 97.38 70 ASN A O 1
ATOM 564 N N . TYR A 1 71 ? 11.389 -0.945 -10.251 1.00 96.94 71 TYR A N 1
ATOM 565 C CA . TYR A 1 71 ? 11.067 0.166 -9.352 1.00 96.94 71 TYR A CA 1
ATOM 566 C C . TYR A 1 71 ? 9.874 1.014 -9.815 1.00 96.94 71 TYR A C 1
ATOM 568 O O . TYR A 1 71 ? 9.305 1.747 -9.006 1.00 96.94 71 TYR A O 1
ATOM 576 N N . LEU A 1 72 ? 9.449 0.924 -11.083 1.00 98.00 72 LEU A N 1
ATOM 577 C CA . LEU A 1 72 ? 8.266 1.644 -11.562 1.00 98.00 72 LEU A CA 1
ATOM 578 C C . LEU A 1 72 ? 6.991 1.217 -10.825 1.00 98.00 72 LEU A C 1
ATOM 580 O O . LEU A 1 72 ? 6.071 2.024 -10.699 1.00 98.00 72 LEU A O 1
ATOM 584 N N . TYR A 1 73 ? 6.942 -0.000 -10.270 1.00 98.44 73 TYR A N 1
ATOM 585 C CA . TYR A 1 73 ? 5.803 -0.458 -9.471 1.00 98.44 73 TYR A CA 1
ATOM 586 C C . TYR A 1 73 ? 5.627 0.298 -8.143 1.00 98.44 73 TYR A C 1
ATOM 588 O O . TYR A 1 73 ? 4.562 0.204 -7.535 1.00 98.44 73 TYR A O 1
ATOM 596 N N . VAL A 1 74 ? 6.596 1.119 -7.718 1.00 98.19 74 VAL A N 1
ATOM 597 C CA . VAL A 1 74 ? 6.424 2.041 -6.578 1.00 98.19 74 VAL A CA 1
ATOM 598 C C . VAL A 1 74 ? 5.324 3.078 -6.851 1.00 98.19 74 VAL A C 1
ATOM 600 O O . VAL A 1 74 ? 4.642 3.511 -5.925 1.00 98.19 74 VAL A O 1
ATOM 603 N N . VAL A 1 75 ? 5.096 3.453 -8.114 1.00 98.38 75 VAL A N 1
ATOM 604 C CA . VAL A 1 75 ? 4.050 4.419 -8.485 1.00 98.38 75 VAL A CA 1
ATOM 605 C C . VAL A 1 75 ? 2.637 3.874 -8.217 1.00 98.38 75 VAL A C 1
ATOM 607 O O . VAL A 1 75 ? 1.926 4.482 -7.414 1.00 98.38 75 VAL A O 1
ATOM 610 N N . PRO A 1 76 ? 2.195 2.743 -8.812 1.00 98.31 76 PRO A N 1
ATOM 611 C CA . PRO A 1 76 ? 0.883 2.175 -8.504 1.00 98.31 76 PRO A CA 1
ATOM 612 C C . PRO A 1 76 ? 0.744 1.788 -7.026 1.00 98.31 76 PRO A C 1
ATOM 614 O O . PRO A 1 76 ? -0.338 1.948 -6.467 1.00 98.31 76 PRO A O 1
ATOM 617 N N . LEU A 1 77 ? 1.830 1.352 -6.379 1.00 98.38 77 LEU A N 1
ATOM 618 C CA . LEU A 1 77 ? 1.887 1.101 -4.936 1.00 98.38 77 LEU A CA 1
ATOM 619 C C . LEU A 1 77 ? 1.474 2.341 -4.133 1.00 98.38 77 LEU A C 1
ATOM 621 O O . LEU A 1 77 ? 0.557 2.262 -3.317 1.00 98.38 77 LEU A O 1
ATOM 625 N N . ALA A 1 78 ? 2.118 3.486 -4.382 1.00 98.38 78 ALA A N 1
ATOM 626 C CA . ALA A 1 78 ? 1.861 4.725 -3.650 1.00 98.38 78 ALA A CA 1
ATOM 627 C C . ALA A 1 78 ? 0.425 5.232 -3.857 1.00 98.38 78 ALA A C 1
ATOM 629 O O . ALA A 1 78 ? -0.235 5.647 -2.904 1.00 98.38 78 ALA A O 1
ATOM 630 N N . ILE A 1 79 ? -0.081 5.155 -5.091 1.00 98.50 79 ILE A N 1
ATOM 631 C CA . ILE A 1 79 ? -1.456 5.562 -5.414 1.00 98.50 79 ILE A CA 1
ATOM 632 C C . ILE A 1 79 ? -2.464 4.627 -4.726 1.00 98.50 79 ILE A C 1
ATOM 634 O O . ILE A 1 79 ? -3.443 5.097 -4.145 1.00 98.50 79 ILE A O 1
ATOM 638 N N . GLY A 1 80 ? -2.218 3.314 -4.767 1.00 97.88 80 GLY A N 1
ATOM 639 C CA . GLY A 1 80 ? -3.058 2.307 -4.119 1.00 97.88 80 GLY A CA 1
ATOM 640 C C . GLY A 1 80 ? -3.141 2.518 -2.612 1.00 97.88 80 GLY A C 1
ATOM 641 O O . GLY A 1 80 ? -4.239 2.631 -2.073 1.00 97.88 80 GLY A O 1
ATOM 642 N N . SER A 1 81 ? -1.988 2.655 -1.953 1.00 97.75 81 SER A N 1
ATOM 643 C CA . SER A 1 81 ? -1.868 2.956 -0.519 1.00 97.75 81 SER A CA 1
ATOM 644 C C . SER A 1 81 ? -2.669 4.205 -0.128 1.00 97.75 81 SER A C 1
ATOM 646 O O . SER A 1 81 ? -3.561 4.140 0.726 1.00 97.75 81 SER A O 1
ATOM 648 N N . TRP A 1 82 ? -2.452 5.325 -0.830 1.00 97.94 82 TRP A N 1
ATOM 649 C CA . TRP A 1 82 ? -3.166 6.572 -0.554 1.00 97.94 82 TRP A CA 1
ATOM 650 C C . TRP A 1 82 ? -4.692 6.407 -0.646 1.00 97.94 82 TRP A C 1
ATOM 652 O O . TRP A 1 82 ? -5.414 6.808 0.272 1.00 97.94 82 TRP A O 1
ATOM 662 N N . LEU A 1 83 ? -5.189 5.767 -1.712 1.00 97.75 83 LEU A N 1
ATOM 663 C CA . LEU A 1 83 ? -6.623 5.519 -1.892 1.00 97.75 83 LEU A CA 1
ATOM 664 C C . LEU A 1 83 ? -7.195 4.573 -0.831 1.00 97.75 83 LEU A C 1
ATOM 666 O O . LEU A 1 83 ? -8.288 4.824 -0.318 1.00 97.75 83 LEU A O 1
ATOM 670 N N . GLY A 1 84 ? -6.467 3.507 -0.491 1.00 95.81 84 GLY A N 1
ATOM 671 C CA . GLY A 1 84 ? -6.871 2.533 0.521 1.00 95.81 84 GLY A CA 1
ATOM 672 C C . GLY A 1 84 ? -7.086 3.181 1.885 1.00 95.81 84 GLY A C 1
ATOM 673 O O . GLY A 1 84 ? -8.158 3.043 2.484 1.00 95.81 84 GLY A O 1
ATOM 674 N N . THR A 1 85 ? -6.098 3.959 2.335 1.00 95.75 85 THR A N 1
ATOM 675 C CA . THR A 1 85 ? -6.184 4.715 3.590 1.00 95.75 85 THR A CA 1
ATOM 676 C C . THR A 1 85 ? -7.321 5.735 3.542 1.00 95.75 85 THR A C 1
ATOM 678 O O . THR A 1 85 ? -8.171 5.753 4.439 1.00 95.75 85 THR A O 1
ATOM 681 N N . TYR A 1 86 ? -7.377 6.563 2.491 1.00 95.38 86 TYR A N 1
ATOM 682 C CA . TYR A 1 86 ? -8.388 7.614 2.361 1.00 95.38 86 TYR A CA 1
ATOM 683 C C . TYR A 1 86 ? -9.809 7.048 2.446 1.00 95.38 86 TYR A C 1
ATOM 685 O O . TYR A 1 86 ? -10.635 7.555 3.207 1.00 95.38 86 TYR A O 1
ATOM 693 N N . 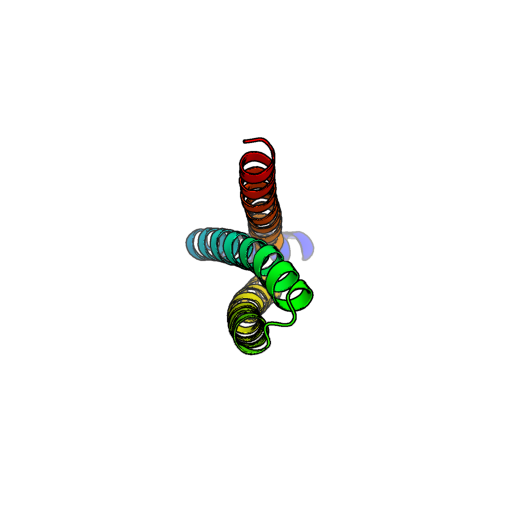TRP A 1 87 ? -10.092 5.967 1.715 1.00 95.81 87 TRP A N 1
ATOM 694 C CA . TRP A 1 87 ? -11.427 5.381 1.669 1.00 95.81 87 TRP A CA 1
ATOM 695 C C . TRP A 1 87 ? -11.873 4.820 3.022 1.00 95.81 87 TRP A C 1
ATOM 697 O O . TRP A 1 87 ? -13.009 5.061 3.442 1.00 95.81 87 TRP A O 1
ATOM 707 N N . VAL A 1 88 ? -10.991 4.114 3.739 1.00 94.50 88 VAL A N 1
ATOM 708 C CA . VAL A 1 88 ? -11.337 3.566 5.060 1.00 94.50 88 VAL A CA 1
ATOM 709 C C . VAL A 1 88 ? -11.537 4.672 6.086 1.00 94.50 88 VAL A C 1
ATOM 711 O O . VAL A 1 88 ? -12.545 4.663 6.792 1.00 94.50 88 VAL A O 1
ATOM 714 N N . VAL A 1 89 ? -10.637 5.653 6.143 1.00 92.62 89 VAL A N 1
ATOM 715 C CA . VAL A 1 89 ? -10.757 6.766 7.094 1.00 92.62 89 VAL A CA 1
ATOM 716 C C . VAL A 1 89 ? -12.010 7.593 6.810 1.00 92.62 89 VAL A C 1
ATOM 718 O O . VAL A 1 89 ? -12.753 7.919 7.735 1.00 92.62 89 VAL A O 1
ATOM 721 N N . GLN A 1 90 ? -12.302 7.883 5.541 1.00 93.88 90 GLN A N 1
ATOM 722 C CA . GLN A 1 90 ? -13.517 8.599 5.160 1.00 93.88 90 GLN A CA 1
ATOM 723 C C . GLN A 1 90 ? -14.780 7.815 5.546 1.00 93.88 90 GLN A C 1
ATOM 725 O O . GLN A 1 90 ? -15.737 8.405 6.049 1.00 93.88 90 GLN A O 1
ATOM 730 N N . ARG A 1 91 ? -14.781 6.488 5.370 1.00 92.75 91 ARG A N 1
ATOM 731 C CA . ARG A 1 91 ? -15.901 5.626 5.773 1.00 92.75 91 ARG A CA 1
ATOM 732 C C . ARG A 1 91 ? -16.124 5.635 7.285 1.00 92.75 91 ARG A C 1
ATOM 734 O O . ARG A 1 91 ? -17.270 5.726 7.717 1.00 92.75 91 ARG A O 1
ATOM 741 N N . GLU A 1 92 ? -15.061 5.534 8.079 1.00 88.62 92 GLU A N 1
ATOM 742 C CA . GLU A 1 92 ? -15.160 5.583 9.544 1.00 88.62 92 GLU A CA 1
ATOM 743 C C . GLU A 1 92 ? -15.594 6.971 10.034 1.00 88.62 92 GLU A C 1
ATOM 745 O O . GLU A 1 92 ? -16.477 7.071 10.884 1.00 88.62 92 GLU A O 1
ATOM 750 N N . LYS A 1 93 ? -15.082 8.052 9.428 1.00 91.19 93 LYS A N 1
ATOM 751 C CA . LYS A 1 93 ? -15.537 9.423 9.708 1.00 91.19 93 LYS A CA 1
ATOM 752 C C . LYS A 1 93 ? -17.049 9.565 9.512 1.00 91.19 93 LYS A C 1
ATOM 754 O O . LYS A 1 93 ? -17.726 10.094 10.387 1.00 91.19 93 LYS A O 1
ATOM 759 N N . SER A 1 94 ? -17.577 9.058 8.397 1.00 89.75 94 SER A N 1
ATOM 760 C CA . SER A 1 94 ? -19.013 9.102 8.092 1.00 89.75 94 SER A CA 1
ATOM 761 C C . SER A 1 94 ? -19.876 8.253 9.035 1.00 89.75 94 SER A C 1
ATOM 763 O O . SER A 1 94 ? -21.063 8.533 9.165 1.00 89.75 94 SER A O 1
ATOM 765 N N . ARG A 1 95 ? -19.314 7.229 9.696 1.00 85.38 95 ARG A N 1
ATOM 766 C CA . ARG A 1 95 ? -20.029 6.425 10.705 1.00 85.38 95 ARG A CA 1
ATOM 767 C C . ARG A 1 95 ? -20.171 7.132 12.050 1.00 85.38 95 ARG A C 1
ATOM 769 O O . ARG A 1 95 ? -21.123 6.842 12.755 1.00 85.38 95 ARG A O 1
ATOM 776 N N . ILE A 1 96 ? -19.219 7.990 12.416 1.00 81.75 96 ILE A N 1
ATOM 777 C CA . ILE A 1 96 ? -19.215 8.705 13.704 1.00 81.75 96 ILE A CA 1
ATOM 778 C C . ILE A 1 96 ? -20.091 9.967 13.644 1.00 81.75 96 ILE A C 1
ATOM 780 O O . ILE A 1 96 ? -20.566 10.440 14.669 1.00 81.75 96 ILE A O 1
ATOM 784 N N . SER A 1 97 ? -20.300 10.529 12.450 1.00 73.81 97 SER A N 1
ATOM 785 C CA . SER A 1 97 ? -21.107 11.739 12.237 1.00 73.81 97 SER A CA 1
ATOM 786 C C . SER A 1 97 ? -22.623 11.504 12.116 1.00 73.81 97 SER A C 1
ATOM 788 O O . SER A 1 97 ? -23.341 12.459 11.828 1.00 73.81 97 SER A O 1
ATOM 790 N N . LEU A 1 98 ? -23.091 10.260 12.259 1.00 55.91 98 LEU A N 1
ATOM 791 C CA . LEU A 1 98 ? -24.503 9.848 12.260 1.00 55.91 98 LEU A CA 1
ATOM 792 C C . LEU A 1 98 ? -24.894 9.385 13.665 1.00 55.91 98 LEU A C 1
ATOM 794 O O . LEU A 1 98 ? -26.042 9.674 14.063 1.00 55.91 98 LEU A O 1
#

pLDDT: mean 95.16, std 6.23, range [55.91, 98.56]